Protein AF-A0A2E9IRL8-F1 (afdb_monomer_lite)

pLDDT: mean 81.2, std 9.98, range [51.53, 92.25]

Secondary structure (DSSP, 8-state):
--HHHHHHTTS-HHHHHHHHHHHHHHHTT--GGG-TT--EEEEEETTEEEEEEEETTTEEEEEEEETTEEEEEEEEEHHHHHHHHTT-

Structure (mmCIF, N/CA/C/O backbone):
data_AF-A0A2E9IRL8-F1
#
_entry.id   AF-A0A2E9IRL8-F1
#
loop_
_atom_site.group_PDB
_atom_site.id
_atom_site.type_symbol
_atom_site.label_atom_id
_atom_site.label_alt_id
_atom_site.label_comp_id
_atom_site.label_asym_id
_atom_site.label_entity_id
_atom_site.label_seq_id
_atom_site.pdbx_PDB_ins_code
_atom_site.Cartn_x
_atom_site.Cartn_y
_atom_site.Cartn_z
_atom_site.occupancy
_atom_site.B_iso_or_equiv
_atom_site.auth_seq_id
_atom_site.auth_comp_id
_atom_site.auth_asym_id
_atom_site.auth_atom_id
_atom_site.pdbx_PDB_model_num
ATOM 1 N N . MET A 1 1 ? -6.576 11.794 -12.992 1.00 58.97 1 MET A N 1
ATOM 2 C CA . MET A 1 1 ? -6.533 11.037 -11.713 1.00 58.97 1 MET A CA 1
ATOM 3 C C . MET A 1 1 ? -6.101 9.594 -11.954 1.00 58.97 1 MET A C 1
ATOM 5 O O . MET A 1 1 ? -6.681 8.947 -12.822 1.00 58.97 1 MET A O 1
ATOM 9 N N . SER A 1 2 ? -5.110 9.080 -11.213 1.00 80.94 2 SER A N 1
ATOM 10 C CA . SER A 1 2 ? -4.626 7.698 -11.388 1.00 80.94 2 SER A CA 1
ATOM 11 C C . SER A 1 2 ? -5.618 6.649 -10.852 1.00 80.94 2 SER A C 1
ATOM 13 O O . SER A 1 2 ? -6.451 6.949 -9.993 1.00 80.94 2 SER A O 1
ATOM 15 N N . ARG A 1 3 ? -5.530 5.401 -11.347 1.00 86.56 3 ARG A N 1
ATOM 16 C CA . ARG A 1 3 ? -6.371 4.270 -10.890 1.00 86.56 3 ARG A CA 1
ATOM 17 C C . ARG A 1 3 ? -6.259 4.038 -9.377 1.00 86.56 3 ARG A C 1
ATOM 19 O O . ARG A 1 3 ? -7.259 3.724 -8.740 1.00 86.56 3 ARG A O 1
ATOM 26 N N . PHE A 1 4 ? -5.071 4.259 -8.814 1.00 89.81 4 PHE A N 1
ATOM 27 C CA . PHE A 1 4 ? -4.813 4.199 -7.377 1.00 89.81 4 PHE A CA 1
ATOM 28 C C . PHE A 1 4 ? -5.683 5.191 -6.589 1.00 89.81 4 PHE A C 1
ATOM 30 O O . PHE A 1 4 ? -6.418 4.778 -5.698 1.00 89.81 4 PHE A O 1
ATOM 37 N N . HIS A 1 5 ? -5.681 6.477 -6.965 1.00 88.06 5 HIS A N 1
ATOM 38 C CA . HIS A 1 5 ? -6.457 7.505 -6.257 1.00 88.06 5 HIS A CA 1
ATOM 39 C C . HIS A 1 5 ? -7.959 7.210 -6.292 1.00 88.06 5 HIS A C 1
ATOM 41 O O . HIS A 1 5 ? -8.644 7.354 -5.284 1.00 88.06 5 HIS A O 1
ATOM 47 N N . LYS A 1 6 ? -8.472 6.722 -7.431 1.00 90.81 6 LYS A N 1
ATOM 48 C CA . LYS A 1 6 ? -9.880 6.311 -7.539 1.00 90.81 6 LYS A CA 1
ATOM 49 C C . LYS A 1 6 ? -10.233 5.174 -6.574 1.00 90.81 6 LYS A C 1
ATOM 51 O O . LYS A 1 6 ? -11.328 5.186 -6.026 1.00 90.81 6 LYS A O 1
ATOM 56 N N . ARG A 1 7 ? -9.334 4.201 -6.370 1.00 91.06 7 ARG A N 1
ATOM 57 C CA . ARG A 1 7 ? -9.526 3.124 -5.382 1.00 91.06 7 ARG A CA 1
ATOM 58 C C . ARG A 1 7 ? -9.470 3.671 -3.961 1.00 91.06 7 ARG A C 1
ATOM 60 O O . ARG A 1 7 ? -10.372 3.388 -3.187 1.00 91.06 7 ARG A O 1
ATOM 67 N N . LEU A 1 8 ? -8.476 4.506 -3.658 1.00 92.19 8 LEU A N 1
ATOM 68 C CA . LEU A 1 8 ? -8.312 5.118 -2.342 1.00 92.19 8 LEU A CA 1
ATOM 69 C C . LEU A 1 8 ? -9.574 5.873 -1.906 1.00 92.19 8 LEU A C 1
ATOM 71 O O . LEU A 1 8 ? -10.093 5.607 -0.830 1.00 92.19 8 LEU A O 1
ATOM 75 N N . HIS A 1 9 ? -10.132 6.727 -2.767 1.00 91.75 9 HIS A N 1
ATOM 76 C CA . HIS A 1 9 ? -11.333 7.508 -2.447 1.00 91.75 9 HIS A CA 1
ATOM 77 C C . HIS A 1 9 ? -12.595 6.675 -2.175 1.00 91.75 9 HIS A C 1
ATOM 79 O O . HIS A 1 9 ? -13.540 7.192 -1.587 1.00 91.75 9 HIS A O 1
ATOM 85 N N . ARG A 1 10 ? -12.624 5.402 -2.589 1.00 91.81 10 ARG A N 1
ATOM 86 C CA . ARG A 1 10 ? -13.741 4.482 -2.322 1.00 91.81 10 ARG A CA 1
ATOM 87 C C . ARG A 1 10 ? -13.632 3.783 -0.967 1.00 91.81 10 ARG A C 1
ATOM 89 O O . ARG A 1 10 ? -14.587 3.139 -0.550 1.00 91.81 10 ARG A O 1
ATOM 96 N N . LEU A 1 11 ? -12.483 3.875 -0.299 1.00 90.88 11 LEU A N 1
ATOM 97 C CA . LEU A 1 11 ? -12.260 3.246 1.001 1.00 90.88 11 LEU A CA 1
ATOM 98 C C . LEU A 1 11 ? -12.833 4.100 2.140 1.00 90.88 11 LEU A C 1
ATOM 100 O O . LEU A 1 11 ? -13.046 5.299 1.966 1.00 90.88 11 LEU A O 1
ATOM 104 N N . PRO A 1 12 ? -13.044 3.529 3.334 1.00 92.25 12 PRO A N 1
ATOM 105 C CA . PRO A 1 12 ? -13.411 4.301 4.518 1.00 92.25 12 PRO A CA 1
ATOM 106 C C . PRO A 1 12 ? -12.417 5.437 4.823 1.00 92.25 12 PRO A C 1
ATOM 108 O O . PRO A 1 12 ? -11.211 5.293 4.613 1.00 92.25 12 PRO A O 1
ATOM 111 N N . LYS A 1 13 ? -12.903 6.573 5.345 1.00 91.31 13 LYS A N 1
ATOM 112 C CA . LYS A 1 13 ? -12.083 7.785 5.576 1.00 91.31 13 LYS A CA 1
ATOM 113 C C . LYS A 1 13 ? -10.864 7.544 6.475 1.00 91.31 13 LYS A C 1
ATOM 115 O O . LYS A 1 13 ? -9.803 8.109 6.226 1.00 91.31 13 LYS A O 1
ATOM 120 N N . ASN A 1 14 ? -11.000 6.699 7.494 1.00 88.38 14 ASN A N 1
ATOM 121 C CA . ASN A 1 14 ? -9.892 6.298 8.363 1.00 88.38 14 ASN A CA 1
ATOM 122 C C . ASN A 1 14 ? -8.791 5.578 7.568 1.00 88.38 14 ASN A C 1
ATOM 124 O O . ASN A 1 14 ? -7.630 5.961 7.648 1.00 88.38 14 ASN A O 1
ATOM 128 N N . VAL A 1 15 ? -9.168 4.637 6.700 1.00 89.38 15 VAL A N 1
ATOM 129 C CA . VAL A 1 15 ? -8.227 3.918 5.827 1.00 89.38 15 VAL A CA 1
ATOM 130 C C . VAL A 1 15 ? -7.564 4.872 4.837 1.00 89.38 15 VAL A C 1
ATOM 132 O O . VAL A 1 15 ? -6.360 4.789 4.614 1.00 89.38 15 VAL A O 1
ATOM 135 N N . GLN A 1 16 ? -8.322 5.818 4.271 1.00 91.88 16 GLN A N 1
ATOM 136 C CA . GLN A 1 16 ? -7.759 6.846 3.392 1.00 91.88 16 GLN A CA 1
ATOM 137 C C . GLN A 1 16 ? -6.675 7.668 4.093 1.00 91.88 16 GLN A C 1
ATOM 139 O O . GLN A 1 16 ? -5.624 7.932 3.506 1.00 91.88 16 GLN A O 1
ATOM 144 N N . SER A 1 17 ? -6.923 8.055 5.347 1.00 90.62 17 SER A N 1
ATOM 145 C CA . SER A 1 17 ? -5.963 8.792 6.168 1.00 90.62 17 SER A CA 1
ATOM 146 C C . SER A 1 17 ? -4.700 7.968 6.419 1.00 90.62 17 SER A C 1
ATOM 148 O O . SER A 1 17 ? -3.601 8.455 6.162 1.00 90.62 17 SER A O 1
ATOM 150 N N . ASP A 1 18 ? -4.848 6.707 6.827 1.00 89.12 18 ASP A N 1
ATOM 151 C CA . ASP A 1 18 ? -3.721 5.825 7.146 1.00 89.12 18 ASP A CA 1
ATOM 152 C C . ASP A 1 18 ? -2.850 5.535 5.919 1.00 89.12 18 ASP A C 1
ATOM 154 O O . ASP A 1 18 ? -1.630 5.696 5.964 1.00 89.12 18 ASP A O 1
ATOM 158 N N . VAL A 1 19 ? -3.472 5.203 4.783 1.00 89.12 19 VAL A N 1
ATOM 159 C CA . VAL A 1 19 ? -2.764 5.011 3.506 1.00 89.12 19 VAL A CA 1
ATOM 160 C C . VAL A 1 19 ? -1.999 6.278 3.120 1.00 89.12 19 VAL A C 1
ATOM 162 O O . VAL A 1 19 ? -0.844 6.208 2.705 1.00 89.12 19 VAL A O 1
ATOM 165 N N . THR A 1 20 ? -2.622 7.447 3.284 1.00 89.25 20 THR A N 1
ATOM 166 C CA . THR A 1 20 ? -2.003 8.734 2.945 1.00 89.25 20 THR A CA 1
ATOM 167 C C . THR A 1 20 ? -0.809 9.044 3.847 1.00 89.25 20 THR A C 1
ATOM 169 O O . THR A 1 20 ? 0.216 9.506 3.349 1.00 89.25 20 THR A O 1
ATOM 172 N N . LYS A 1 21 ? -0.905 8.770 5.155 1.00 88.56 21 LYS A N 1
ATOM 173 C CA . LYS A 1 21 ? 0.205 8.934 6.109 1.00 88.56 21 LYS A CA 1
ATOM 174 C C . LYS A 1 21 ? 1.390 8.049 5.735 1.00 88.56 21 LYS A C 1
ATOM 176 O O . LYS A 1 21 ? 2.507 8.548 5.640 1.00 88.56 21 LYS A O 1
ATOM 181 N N . VAL A 1 22 ? 1.134 6.772 5.449 1.00 85.25 22 VAL A N 1
ATOM 182 C CA . VAL A 1 22 ? 2.175 5.813 5.055 1.00 85.25 22 VAL A CA 1
ATOM 183 C C . VAL A 1 22 ? 2.853 6.232 3.749 1.00 85.25 22 VAL A C 1
ATOM 185 O O . VAL A 1 22 ? 4.077 6.228 3.660 1.00 85.25 22 VAL A O 1
ATOM 188 N N . ILE A 1 23 ? 2.083 6.652 2.742 1.00 85.06 23 ILE A N 1
ATOM 189 C CA . ILE A 1 23 ? 2.646 7.111 1.464 1.00 85.06 23 ILE A CA 1
ATOM 190 C C . ILE A 1 23 ? 3.482 8.377 1.650 1.00 85.06 23 ILE A C 1
ATOM 192 O O . ILE A 1 23 ? 4.575 8.457 1.094 1.00 85.06 23 ILE A O 1
ATOM 196 N N . LYS A 1 24 ? 3.007 9.343 2.445 1.00 87.25 24 LYS A N 1
ATOM 197 C CA . LYS A 1 24 ? 3.770 10.559 2.750 1.00 87.25 24 LYS A CA 1
ATOM 198 C C . LYS A 1 24 ? 5.078 10.245 3.474 1.00 87.25 24 LYS A C 1
ATOM 200 O O . LYS A 1 24 ? 6.099 10.809 3.104 1.00 87.25 24 LYS A O 1
ATOM 205 N N . ALA A 1 25 ? 5.068 9.330 4.444 1.00 84.81 25 ALA A N 1
ATOM 206 C CA . ALA A 1 25 ? 6.283 8.889 5.131 1.00 84.81 25 ALA A CA 1
ATOM 207 C C . ALA A 1 25 ? 7.285 8.257 4.147 1.00 84.81 25 ALA A C 1
ATOM 209 O O . ALA A 1 25 ? 8.452 8.638 4.110 1.00 84.81 25 ALA A O 1
ATOM 210 N N . LEU A 1 26 ? 6.813 7.370 3.265 1.00 80.38 26 LEU A N 1
ATOM 211 C CA . LEU A 1 26 ? 7.655 6.751 2.235 1.00 80.38 26 LEU A CA 1
ATOM 212 C C . LEU A 1 26 ? 8.241 7.765 1.250 1.00 80.38 26 LEU A C 1
ATOM 214 O O . LEU A 1 26 ? 9.408 7.661 0.881 1.00 80.38 26 LEU A O 1
ATOM 218 N N . GLN A 1 27 ? 7.447 8.746 0.825 1.00 81.69 27 GLN A N 1
ATOM 219 C CA . GLN A 1 27 ? 7.910 9.827 -0.048 1.00 81.69 27 GLN A CA 1
ATOM 220 C C . GLN A 1 27 ? 8.889 10.768 0.662 1.00 81.69 27 GLN A C 1
ATOM 222 O O . GLN A 1 27 ? 9.783 11.307 0.019 1.00 81.69 27 GLN A O 1
ATOM 227 N N . GLY A 1 28 ? 8.752 10.928 1.980 1.00 81.44 28 GLY A N 1
ATOM 228 C CA . GLY A 1 28 ? 9.679 11.666 2.837 1.00 81.44 28 GLY A CA 1
ATOM 229 C C . GLY A 1 28 ? 10.987 10.929 3.138 1.00 81.44 28 GLY A C 1
ATOM 230 O O . GLY A 1 28 ? 11.806 11.448 3.888 1.00 81.44 28 GLY A O 1
ATOM 231 N N . GLY A 1 29 ? 11.196 9.734 2.574 1.00 76.94 29 GLY A N 1
ATOM 232 C CA . GLY A 1 29 ? 12.423 8.958 2.747 1.00 76.94 29 GLY A CA 1
ATOM 233 C C . GLY A 1 29 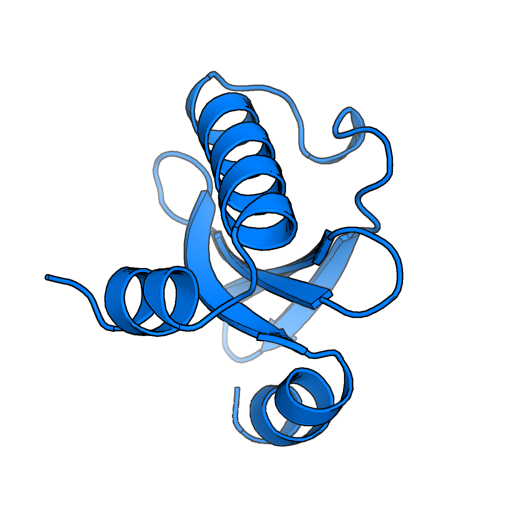? 12.438 8.057 3.980 1.00 76.94 29 GLY A C 1
ATOM 234 O O . GLY A 1 29 ? 13.467 7.437 4.242 1.0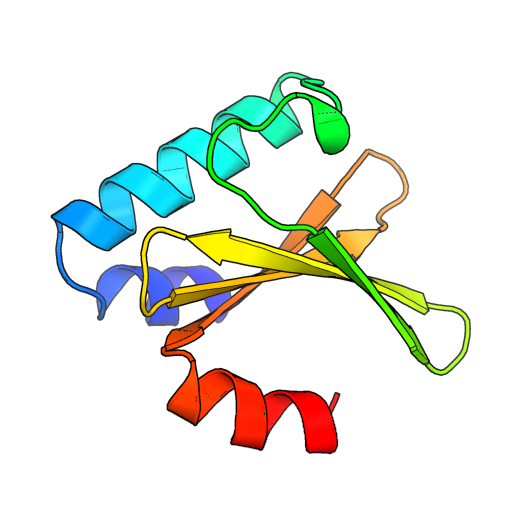0 76.94 29 GLY A O 1
ATOM 235 N N . THR A 1 30 ? 11.322 7.933 4.712 1.00 80.00 30 THR A N 1
ATOM 236 C CA . THR A 1 30 ? 11.216 6.964 5.809 1.00 80.00 30 THR A CA 1
ATOM 237 C C . THR A 1 30 ? 11.468 5.559 5.259 1.00 80.00 30 THR A C 1
ATOM 239 O O . THR A 1 30 ? 10.756 5.115 4.347 1.00 80.00 30 THR A O 1
ATOM 242 N N . PRO A 1 31 ? 12.467 4.833 5.790 1.00 75.00 31 PRO A N 1
ATOM 243 C CA . PRO A 1 31 ? 12.720 3.464 5.397 1.00 75.00 31 PRO A CA 1
ATOM 244 C C . PRO A 1 31 ? 11.486 2.601 5.627 1.00 75.00 31 PRO A C 1
ATOM 246 O O . PRO A 1 31 ? 10.826 2.671 6.657 1.00 75.00 31 PRO A O 1
ATOM 249 N N . LEU A 1 32 ? 11.226 1.712 4.677 1.00 72.19 32 LEU A N 1
ATOM 250 C CA . LEU A 1 32 ? 10.128 0.752 4.725 1.00 72.19 32 LEU A CA 1
ATOM 251 C C . LEU A 1 32 ? 10.006 0.030 6.086 1.00 72.19 32 LEU A C 1
ATOM 253 O O . LEU A 1 32 ? 8.912 -0.098 6.622 1.00 72.19 32 LEU A O 1
ATOM 257 N N . ARG A 1 33 ? 11.136 -0.394 6.664 1.00 71.38 33 ARG A N 1
ATOM 258 C CA . ARG A 1 33 ? 11.215 -1.116 7.950 1.00 71.38 33 ARG A CA 1
ATOM 259 C C . ARG A 1 33 ? 10.784 -0.298 9.177 1.00 71.38 33 ARG A C 1
ATOM 261 O O . ARG A 1 33 ? 10.560 -0.881 10.227 1.00 71.38 33 ARG A O 1
ATOM 268 N N . GLU A 1 34 ? 10.726 1.024 9.049 1.00 74.12 34 GLU A N 1
ATOM 269 C CA . GLU A 1 34 ? 10.399 1.974 10.123 1.00 74.12 34 GLU A CA 1
ATOM 270 C C . GLU A 1 34 ? 8.935 2.437 10.050 1.00 74.12 34 GLU A C 1
ATOM 272 O O . GLU A 1 34 ? 8.490 3.249 10.858 1.00 74.12 34 GLU A O 1
ATOM 277 N N . LEU A 1 35 ? 8.160 1.911 9.096 1.00 72.25 35 LEU A N 1
ATOM 278 C CA . LEU A 1 35 ? 6.724 2.139 9.039 1.00 72.25 35 LEU A CA 1
ATOM 279 C C . LEU A 1 35 ? 6.011 1.288 10.089 1.00 72.25 35 LEU A C 1
ATOM 281 O O . LEU A 1 35 ? 5.745 0.101 9.884 1.00 72.25 35 LEU A O 1
ATOM 285 N N . ASP A 1 36 ? 5.676 1.922 11.205 1.00 61.44 36 ASP A N 1
ATOM 286 C CA . ASP A 1 36 ? 4.973 1.269 12.299 1.00 61.44 36 ASP A CA 1
ATOM 287 C C . ASP A 1 36 ? 3.613 0.692 11.850 1.00 61.44 36 ASP A C 1
ATOM 289 O O . ASP A 1 36 ? 2.860 1.303 11.085 1.00 61.44 36 ASP A O 1
ATOM 293 N N . GLY A 1 37 ? 3.319 -0.538 12.275 1.00 59.94 37 GLY A N 1
ATOM 294 C CA . GLY A 1 37 ? 2.114 -1.289 11.898 1.00 59.94 37 GLY A CA 1
ATOM 295 C C . GLY A 1 37 ? 2.050 -1.809 10.449 1.00 59.94 37 GLY A C 1
ATOM 296 O O . GLY A 1 37 ? 1.140 -2.584 10.128 1.00 59.94 37 GLY A O 1
ATOM 297 N N . ALA A 1 38 ? 3.000 -1.452 9.577 1.00 63.28 38 ALA A N 1
ATOM 298 C CA . ALA A 1 38 ? 3.032 -1.909 8.192 1.00 63.28 38 ALA A CA 1
ATOM 299 C C . ALA A 1 38 ? 3.904 -3.163 8.037 1.00 63.28 38 ALA A C 1
ATOM 301 O O . ALA A 1 38 ? 5.129 -3.110 8.029 1.00 63.28 38 ALA A O 1
ATOM 302 N N . PHE A 1 39 ? 3.269 -4.321 7.846 1.00 67.19 39 PHE A N 1
ATOM 303 C CA . PHE A 1 39 ? 3.993 -5.521 7.422 1.00 67.19 39 PHE A CA 1
ATOM 304 C C . PHE A 1 39 ? 4.318 -5.443 5.931 1.00 67.19 39 PHE A C 1
ATOM 306 O O . PHE A 1 39 ? 3.441 -5.101 5.131 1.00 67.19 39 PHE A O 1
ATOM 313 N N . ILE A 1 40 ? 5.551 -5.805 5.568 1.00 70.56 40 ILE A N 1
ATOM 314 C CA . ILE A 1 40 ? 6.069 -5.679 4.206 1.00 70.56 40 ILE A CA 1
ATOM 315 C C . ILE A 1 40 ? 6.379 -7.053 3.637 1.00 70.56 40 ILE A C 1
ATOM 317 O O . ILE A 1 40 ? 7.337 -7.709 4.033 1.00 70.56 40 ILE A O 1
ATOM 321 N N . GLY A 1 41 ? 5.586 -7.459 2.649 1.00 73.56 41 GLY A N 1
ATOM 322 C CA . GLY A 1 41 ? 5.884 -8.621 1.818 1.00 73.56 41 GLY A CA 1
ATOM 323 C C . GLY A 1 41 ? 6.552 -8.184 0.522 1.00 73.56 41 GLY A C 1
ATOM 324 O O . GLY A 1 41 ? 5.977 -7.385 -0.216 1.00 73.56 41 GLY A O 1
ATOM 325 N N . ARG A 1 42 ? 7.742 -8.709 0.219 1.00 73.69 42 ARG A N 1
ATOM 326 C CA . ARG A 1 42 ? 8.350 -8.538 -1.105 1.00 73.69 42 ARG A CA 1
ATOM 327 C C . ARG A 1 42 ? 7.840 -9.629 -2.037 1.00 73.69 42 ARG A C 1
ATOM 329 O O . ARG A 1 42 ? 8.066 -10.808 -1.787 1.00 73.69 42 ARG A O 1
ATOM 336 N N . LEU A 1 43 ? 7.217 -9.224 -3.134 1.00 76.06 43 LEU A N 1
ATOM 337 C CA . LEU A 1 43 ? 6.805 -10.112 -4.213 1.00 76.06 43 LEU A CA 1
ATOM 338 C C . LEU A 1 43 ? 7.862 -10.034 -5.316 1.00 76.06 43 LEU A C 1
ATOM 340 O O . LEU A 1 43 ? 8.269 -8.944 -5.731 1.00 76.06 43 LEU A O 1
ATOM 344 N N . LYS A 1 44 ? 8.361 -11.193 -5.750 1.00 62.81 44 LYS A N 1
ATOM 345 C CA . LYS A 1 44 ? 9.268 -11.300 -6.895 1.00 62.81 44 LYS A CA 1
ATOM 346 C C . LYS A 1 44 ? 8.453 -11.768 -8.095 1.00 62.81 44 LYS A C 1
ATOM 348 O O . LYS A 1 44 ? 8.106 -12.941 -8.158 1.00 62.81 44 LYS A O 1
ATOM 353 N N . ARG A 1 45 ? 8.203 -10.879 -9.056 1.00 66.06 45 ARG A N 1
ATOM 354 C CA . ARG A 1 45 ? 7.713 -11.262 -10.385 1.00 66.06 45 ARG A CA 1
ATOM 355 C C . ARG A 1 45 ? 8.430 -10.455 -11.464 1.00 66.06 45 ARG A C 1
ATOM 357 O O . ARG A 1 45 ? 8.694 -9.274 -11.266 1.00 66.06 45 ARG A O 1
ATOM 364 N N . SER A 1 46 ? 8.799 -11.124 -12.562 1.00 51.53 46 SER A N 1
ATOM 365 C CA . SER A 1 46 ? 9.386 -10.567 -13.798 1.00 51.53 46 SER A CA 1
ATOM 366 C C . SER A 1 46 ? 10.230 -9.300 -13.616 1.00 51.53 46 SER A C 1
ATOM 368 O O . SER A 1 46 ? 9.861 -8.226 -14.078 1.00 51.53 46 SER A O 1
ATOM 370 N N . GLY A 1 47 ? 11.353 -9.405 -12.899 1.00 64.62 47 GLY A N 1
ATOM 371 C CA . GLY A 1 47 ? 12.316 -8.304 -12.742 1.00 64.62 47 GLY A CA 1
ATOM 372 C C . GLY A 1 47 ? 11.838 -7.095 -11.920 1.00 64.62 47 GLY A C 1
ATOM 373 O O . GLY A 1 47 ? 12.662 -6.257 -11.559 1.00 64.62 47 GLY A O 1
ATOM 374 N N . GLN A 1 48 ? 10.556 -7.014 -11.555 1.00 70.69 48 GLN A N 1
ATOM 375 C CA . GLN A 1 48 ? 9.995 -5.928 -10.758 1.00 70.69 48 GLN A CA 1
ATOM 376 C C . GLN A 1 48 ? 9.977 -6.284 -9.270 1.00 70.69 48 GLN A C 1
ATOM 378 O O . GLN A 1 48 ? 9.667 -7.402 -8.850 1.00 70.69 48 GLN A O 1
ATOM 383 N N . ARG A 1 49 ? 10.344 -5.302 -8.443 1.00 82.50 49 ARG A N 1
ATOM 384 C CA . ARG A 1 49 ? 10.261 -5.400 -6.984 1.00 82.50 49 ARG A CA 1
ATOM 385 C C . ARG A 1 49 ? 8.948 -4.765 -6.550 1.00 82.50 49 ARG A C 1
ATOM 387 O O . ARG A 1 49 ? 8.834 -3.541 -6.561 1.00 82.50 49 ARG A O 1
ATOM 394 N N . ILE A 1 50 ? 7.983 -5.599 -6.180 1.00 85.12 50 ILE A N 1
ATOM 395 C CA . ILE A 1 50 ? 6.699 -5.156 -5.636 1.00 85.12 50 ILE A CA 1
ATOM 396 C C . ILE A 1 50 ? 6.713 -5.382 -4.125 1.00 85.12 50 ILE A C 1
ATOM 398 O O . ILE A 1 50 ? 7.171 -6.419 -3.639 1.00 85.12 50 ILE A O 1
ATOM 402 N N . TYR A 1 51 ? 6.209 -4.408 -3.382 1.00 85.88 51 TYR A N 1
ATOM 403 C CA . TYR A 1 51 ? 6.057 -4.443 -1.938 1.00 85.88 51 TYR A CA 1
ATOM 404 C C . TYR A 1 51 ? 4.578 -4.362 -1.584 1.00 85.88 51 TYR A C 1
ATOM 406 O O . TYR A 1 51 ? 3.870 -3.461 -2.027 1.00 85.88 51 TYR A O 1
ATOM 414 N N . SER A 1 52 ? 4.120 -5.297 -0.763 1.00 87.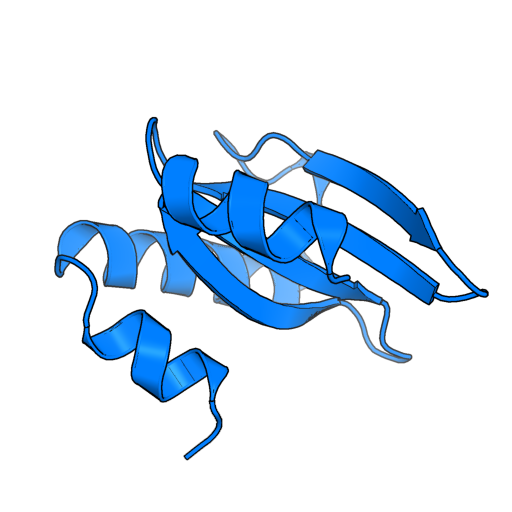00 52 SER A N 1
ATOM 415 C CA . SER A 1 52 ? 2.802 -5.271 -0.138 1.00 87.00 52 SER A CA 1
ATOM 416 C C . SER A 1 52 ? 2.928 -4.674 1.255 1.00 87.00 52 SER A C 1
ATOM 418 O O . SER A 1 52 ? 3.529 -5.310 2.114 1.00 87.00 52 SER A O 1
ATOM 420 N N . LEU A 1 53 ? 2.304 -3.525 1.493 1.00 87.56 53 LEU A N 1
ATOM 421 C CA . LEU A 1 53 ? 2.203 -2.864 2.793 1.00 87.56 53 LEU A CA 1
ATOM 422 C C . LEU A 1 53 ? 0.853 -3.190 3.434 1.00 87.56 53 LEU A C 1
ATOM 424 O O . LEU A 1 53 ? -0.192 -2.979 2.814 1.00 87.56 53 LEU A O 1
ATOM 428 N N . LYS A 1 54 ? 0.853 -3.679 4.673 1.00 88.88 54 LYS A N 1
ATOM 429 C CA . LYS A 1 54 ? -0.376 -3.859 5.457 1.00 88.88 54 LYS A CA 1
ATOM 430 C C . LYS A 1 54 ? -0.827 -2.522 6.055 1.00 88.88 54 LYS A C 1
ATOM 432 O O . LYS A 1 54 ? -0.023 -1.829 6.662 1.00 88.88 54 LYS A O 1
ATOM 437 N N . ILE A 1 55 ? -2.105 -2.177 5.900 1.00 86.62 55 ILE A N 1
ATOM 438 C CA . ILE A 1 55 ? -2.720 -0.981 6.487 1.00 86.62 55 ILE A CA 1
ATOM 439 C C . ILE A 1 55 ? -3.834 -1.428 7.435 1.00 86.62 55 ILE A C 1
ATOM 441 O O . ILE A 1 55 ? -4.863 -1.971 7.016 1.00 86.62 55 ILE A O 1
ATOM 445 N N . GLY A 1 56 ? -3.606 -1.241 8.734 1.00 81.38 56 GLY A N 1
ATOM 446 C CA . GLY A 1 56 ? -4.483 -1.775 9.772 1.00 81.38 56 GLY A CA 1
ATOM 447 C C . GLY A 1 56 ? -4.617 -3.301 9.687 1.00 81.38 56 GLY A C 1
ATOM 448 O O . GLY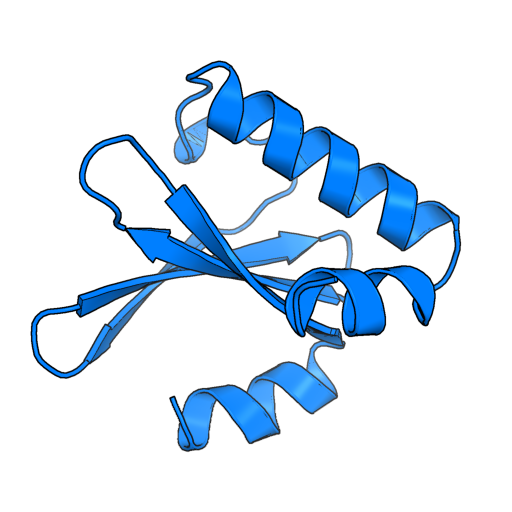 A 1 56 ? -3.679 -4.012 9.330 1.00 81.38 56 GLY A O 1
ATOM 449 N N . LYS A 1 57 ? -5.796 -3.840 10.019 1.00 80.31 57 LYS A N 1
ATOM 450 C CA . LYS A 1 57 ? -6.033 -5.297 10.009 1.00 80.31 57 LYS A CA 1
ATOM 451 C C . LYS A 1 57 ? -6.470 -5.851 8.650 1.00 80.31 57 LYS A C 1
ATOM 453 O O . LYS A 1 57 ? -6.172 -7.006 8.360 1.00 80.31 57 LYS A O 1
ATOM 458 N N . HIS A 1 58 ? -7.149 -5.046 7.832 1.00 87.38 58 HIS A N 1
ATOM 459 C CA . HIS A 1 58 ? -7.945 -5.551 6.705 1.00 87.38 58 HIS A CA 1
ATOM 460 C C . HIS A 1 58 ? -7.589 -4.964 5.342 1.00 87.38 58 HIS A C 1
ATOM 462 O O . HIS A 1 58 ? -8.189 -5.385 4.359 1.00 87.38 58 HIS A O 1
ATOM 468 N N . TYR A 1 59 ? -6.645 -4.026 5.255 1.00 90.00 59 TYR A N 1
ATOM 469 C CA . TYR A 1 59 ? -6.316 -3.353 4.000 1.00 90.00 59 TYR A CA 1
ATOM 470 C C . TYR A 1 59 ? -4.849 -3.525 3.642 1.00 90.00 59 TYR A C 1
ATOM 472 O O . TYR A 1 59 ? -3.996 -3.763 4.501 1.00 90.00 59 TYR A O 1
ATOM 480 N N . ARG A 1 60 ? -4.556 -3.416 2.348 1.00 90.81 60 ARG A N 1
ATOM 481 C CA . ARG A 1 60 ? -3.199 -3.469 1.816 1.00 90.81 60 ARG A CA 1
ATOM 482 C C . ARG A 1 60 ? -2.987 -2.433 0.727 1.00 90.81 60 ARG A C 1
ATOM 484 O O . ARG A 1 60 ? -3.915 -2.072 0.006 1.00 90.81 60 ARG A O 1
ATOM 491 N N . VAL A 1 61 ? -1.741 -1.996 0.600 1.00 90.81 61 VAL A N 1
ATOM 492 C CA . VAL A 1 61 ? -1.247 -1.139 -0.480 1.00 90.81 61 VAL A CA 1
ATOM 493 C C . VAL A 1 61 ? -0.146 -1.897 -1.214 1.00 90.81 61 VAL A C 1
ATOM 495 O O . VAL A 1 61 ? 0.758 -2.429 -0.574 1.00 90.81 61 VAL A O 1
ATOM 498 N N . LEU A 1 62 ? -0.211 -1.945 -2.545 1.00 89.00 62 LEU A N 1
ATOM 499 C CA . LEU A 1 62 ? 0.909 -2.407 -3.363 1.00 89.00 62 LEU A CA 1
ATOM 500 C C . LEU A 1 62 ? 1.719 -1.210 -3.835 1.00 89.00 62 LEU A C 1
ATOM 502 O O . LEU A 1 62 ? 1.169 -0.223 -4.334 1.00 89.00 62 LEU A O 1
ATOM 506 N N . CYS A 1 63 ? 3.029 -1.349 -3.713 1.00 87.38 63 CYS A N 1
ATOM 507 C CA . CYS A 1 63 ? 4.008 -0.380 -4.150 1.00 87.38 63 CYS A CA 1
ATOM 508 C C . CYS A 1 63 ? 5.028 -1.049 -5.064 1.00 87.38 63 CYS A C 1
ATOM 510 O O . CYS A 1 63 ? 5.601 -2.076 -4.715 1.00 87.38 63 CYS A O 1
ATOM 512 N N . GLU A 1 64 ? 5.310 -0.439 -6.202 1.00 86.62 64 GLU A N 1
ATOM 513 C CA . GLU A 1 64 ? 6.416 -0.839 -7.068 1.00 86.62 64 GLU A CA 1
ATOM 514 C C . GLU A 1 64 ? 7.666 -0.029 -6.725 1.00 86.62 64 GLU A C 1
ATOM 516 O O . GLU A 1 64 ? 7.586 1.170 -6.443 1.00 86.62 64 GLU A O 1
ATOM 521 N N . GLN A 1 65 ? 8.833 -0.674 -6.763 1.00 82.75 65 GLN A N 1
ATOM 522 C CA . GLN A 1 65 ? 10.107 0.035 -6.733 1.00 82.75 65 GLN A CA 1
ATOM 523 C C . GLN A 1 65 ? 10.251 0.865 -8.010 1.00 82.75 65 GLN A C 1
A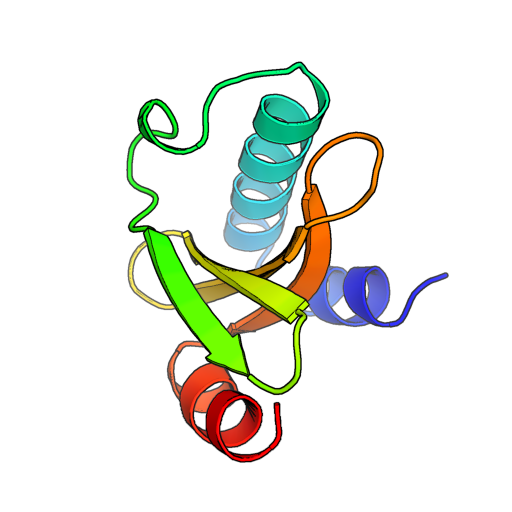TOM 525 O O . GLN A 1 65 ? 10.324 0.319 -9.108 1.00 82.75 65 GLN A O 1
ATOM 530 N N . ALA A 1 66 ? 10.340 2.179 -7.851 1.00 78.88 66 ALA A N 1
ATOM 531 C CA . ALA A 1 66 ? 10.719 3.119 -8.891 1.00 78.88 66 ALA A CA 1
ATOM 532 C C . ALA A 1 66 ? 12.147 3.638 -8.644 1.00 78.88 66 ALA A C 1
ATOM 534 O O . ALA A 1 66 ? 12.723 3.434 -7.570 1.00 78.88 66 ALA A O 1
ATOM 535 N N . ASN A 1 67 ? 12.702 4.346 -9.633 1.00 69.12 67 ASN A N 1
ATOM 536 C CA . ASN A 1 67 ? 14.053 4.921 -9.569 1.00 69.12 67 ASN A CA 1
ATOM 537 C C . ASN A 1 67 ? 14.249 5.856 -8.357 1.00 69.12 67 ASN A C 1
ATOM 539 O O . ASN A 1 67 ? 15.344 5.924 -7.814 1.00 69.12 67 ASN A O 1
ATOM 543 N N . HIS A 1 68 ? 13.180 6.516 -7.894 1.00 68.31 68 HIS A N 1
ATOM 544 C CA . HIS A 1 68 ? 13.190 7.451 -6.761 1.00 68.31 68 HIS A CA 1
ATOM 545 C C . HIS A 1 68 ? 12.234 7.024 -5.637 1.00 68.31 68 HIS A C 1
ATOM 547 O O . HIS A 1 68 ? 11.408 7.801 -5.169 1.00 68.31 68 HIS A O 1
ATOM 553 N N . GLY A 1 69 ? 12.318 5.761 -5.220 1.00 74.75 69 GLY A N 1
ATOM 554 C CA . GLY A 1 69 ? 11.561 5.247 -4.078 1.00 74.75 69 GLY A CA 1
ATOM 555 C C . GLY A 1 69 ? 10.404 4.349 -4.490 1.00 74.75 69 GLY A C 1
ATOM 556 O O . GLY A 1 69 ? 10.528 3.546 -5.411 1.00 74.75 69 GLY A O 1
ATOM 557 N N . LEU A 1 70 ? 9.288 4.432 -3.771 1.00 80.88 70 LEU A N 1
ATOM 558 C CA . LEU A 1 70 ? 8.148 3.545 -3.974 1.00 80.88 70 LEU A CA 1
ATOM 559 C C . LEU A 1 70 ? 6.985 4.271 -4.627 1.00 80.88 70 LEU A C 1
ATOM 561 O O . LEU A 1 70 ? 6.566 5.338 -4.185 1.00 80.88 70 LEU A O 1
ATOM 565 N N . LYS A 1 71 ? 6.427 3.647 -5.659 1.00 85.62 71 LYS A N 1
ATOM 566 C CA . LYS A 1 71 ? 5.246 4.131 -6.361 1.00 85.62 71 LYS A CA 1
ATOM 567 C C . LYS A 1 71 ? 4.033 3.291 -5.960 1.00 85.62 71 LYS A C 1
ATOM 569 O O . LYS A 1 71 ? 3.987 2.115 -6.319 1.00 85.62 71 LYS A O 1
ATOM 574 N N . PRO A 1 72 ? 3.030 3.866 -5.276 1.00 88.19 72 PRO A N 1
ATOM 575 C CA . PRO A 1 72 ? 1.785 3.167 -4.983 1.00 88.19 72 PRO A CA 1
ATOM 576 C C . PRO A 1 72 ? 1.037 2.857 -6.281 1.00 88.19 72 PRO A C 1
ATOM 578 O O . PRO A 1 72 ? 0.735 3.762 -7.067 1.00 88.19 72 PRO A O 1
ATOM 581 N N . THR A 1 73 ? 0.727 1.585 -6.513 1.00 89.56 73 THR A N 1
ATOM 582 C CA . THR A 1 73 ? 0.026 1.134 -7.725 1.00 89.56 73 THR A CA 1
ATOM 583 C C . THR A 1 73 ? -1.357 0.578 -7.428 1.00 89.56 73 THR A C 1
ATOM 585 O O . THR A 1 73 ? -2.253 0.686 -8.271 1.00 89.56 73 THR A O 1
ATOM 588 N N . TRP A 1 74 ? -1.589 0.099 -6.204 1.00 91.81 74 TRP A N 1
ATOM 589 C CA . TRP A 1 74 ? -2.869 -0.477 -5.807 1.00 91.81 74 TRP A CA 1
ATOM 590 C C . TRP A 1 74 ? -3.178 -0.282 -4.318 1.00 91.81 74 TRP A C 1
ATOM 592 O O . TRP A 1 74 ? -2.273 -0.211 -3.493 1.00 91.81 74 TRP A O 1
ATOM 602 N N . VAL A 1 75 ? -4.467 -0.221 -3.977 1.00 92.25 75 VAL A N 1
ATOM 603 C CA . VAL A 1 75 ? -4.975 -0.285 -2.599 1.00 92.25 75 VAL A CA 1
ATOM 604 C C . VAL A 1 75 ? -6.331 -0.991 -2.583 1.00 92.25 75 VAL A C 1
ATOM 606 O O . VAL A 1 75 ? -7.120 -0.823 -3.520 1.00 92.25 75 VAL A O 1
ATOM 609 N N . GLY A 1 76 ? -6.595 -1.760 -1.531 1.00 91.94 76 GLY A N 1
ATOM 610 C CA . GLY A 1 76 ? -7.857 -2.473 -1.336 1.00 91.94 76 GLY A CA 1
ATOM 611 C C . GLY A 1 76 ? -7.855 -3.330 -0.076 1.00 91.94 76 GLY A C 1
ATOM 612 O O . GLY A 1 76 ? -6.906 -3.299 0.714 1.00 91.94 76 GLY A O 1
ATOM 613 N N . SER A 1 77 ? -8.936 -4.076 0.131 1.00 91.00 77 SER A N 1
ATOM 614 C CA . SER A 1 77 ? -9.044 -5.009 1.253 1.00 91.00 77 SER A CA 1
ATOM 615 C C . SER A 1 77 ? -8.123 -6.225 1.078 1.00 91.00 77 SER A C 1
ATOM 617 O O . SER A 1 77 ? -7.621 -6.498 -0.013 1.00 91.00 77 SER A O 1
ATOM 619 N N . HIS A 1 78 ? -7.917 -7.005 2.140 1.00 85.75 78 HIS A N 1
ATOM 620 C CA . HIS A 1 78 ? -7.151 -8.249 2.063 1.00 85.75 78 HIS A CA 1
ATOM 621 C C . HIS A 1 78 ? -7.789 -9.262 1.096 1.00 85.75 78 HIS A C 1
ATOM 623 O O . HIS A 1 78 ? -7.069 -9.912 0.345 1.00 85.75 78 HIS A O 1
ATOM 629 N N . SER A 1 79 ? -9.122 -9.344 1.053 1.00 85.50 79 SER A N 1
ATOM 630 C CA . SER A 1 79 ? -9.827 -10.253 0.143 1.00 85.50 79 SER A CA 1
ATOM 631 C C . SER A 1 79 ? -9.739 -9.812 -1.320 1.00 85.50 79 SER A C 1
ATOM 633 O O . SER A 1 79 ? -9.708 -10.648 -2.220 1.00 85.50 79 SER A O 1
ATOM 635 N N . GLU A 1 80 ? -9.672 -8.505 -1.589 1.00 86.69 80 GLU A N 1
ATOM 636 C CA . GLU A 1 80 ? -9.369 -7.997 -2.930 1.00 86.69 80 GLU A CA 1
ATOM 637 C C . GLU A 1 80 ? -7.898 -8.211 -3.290 1.00 86.69 80 GLU A C 1
ATOM 639 O O . GLU A 1 80 ? -7.589 -8.528 -4.436 1.00 86.69 80 GLU A O 1
ATOM 644 N N . TYR A 1 81 ? -6.997 -8.065 -2.317 1.00 84.50 81 TYR A N 1
ATOM 645 C CA . TYR A 1 81 ? -5.571 -8.312 -2.497 1.00 84.50 81 TYR A CA 1
ATOM 646 C C . TYR A 1 81 ? -5.314 -9.750 -2.946 1.00 84.50 81 TYR A C 1
ATOM 648 O O . TYR A 1 81 ? -4.574 -9.931 -3.904 1.00 84.50 81 TYR A O 1
ATOM 656 N N . ASP A 1 82 ? -5.970 -10.750 -2.353 1.00 82.12 82 ASP A N 1
ATOM 657 C CA . ASP A 1 82 ? -5.781 -12.158 -2.737 1.00 82.12 82 ASP A CA 1
ATOM 658 C C . ASP A 1 82 ? -6.219 -12.436 -4.188 1.00 82.12 82 ASP A C 1
ATOM 660 O O . ASP A 1 82 ? -5.630 -13.258 -4.888 1.00 82.12 82 ASP A O 1
ATOM 664 N N . LYS A 1 83 ? -7.216 -11.699 -4.694 1.00 83.56 83 LYS A N 1
ATOM 665 C CA . LYS A 1 83 ? -7.637 -11.781 -6.105 1.00 83.56 83 LYS A CA 1
ATOM 666 C C . LYS A 1 83 ? -6.628 -11.129 -7.043 1.00 83.56 83 LYS A C 1
ATOM 668 O O . LYS A 1 83 ? -6.440 -11.579 -8.168 1.00 83.5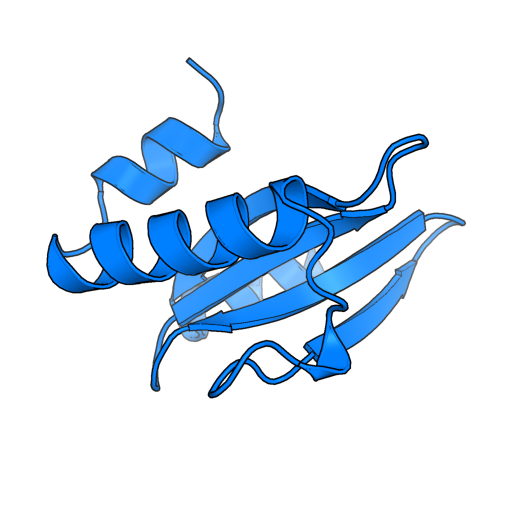6 83 LYS A O 1
ATOM 673 N N . VAL A 1 84 ? -6.018 -10.042 -6.585 1.00 79.00 84 VAL A N 1
ATOM 674 C CA . VAL A 1 84 ? -5.145 -9.186 -7.387 1.00 79.00 84 VAL A CA 1
ATOM 675 C C . VAL A 1 84 ? -3.714 -9.713 -7.395 1.00 79.00 84 VAL A C 1
ATOM 677 O O . VAL A 1 84 ? -3.069 -9.668 -8.434 1.00 79.00 84 VAL A O 1
ATOM 680 N N . ILE A 1 85 ? -3.223 -10.282 -6.296 1.00 75.94 85 ILE A N 1
ATOM 681 C CA . ILE A 1 85 ? -1.863 -10.823 -6.211 1.00 75.94 85 ILE A CA 1
ATOM 682 C C . ILE A 1 85 ? -1.633 -12.025 -7.127 1.00 75.94 85 ILE A C 1
ATOM 684 O O . ILE A 1 85 ? -0.528 -12.208 -7.614 1.00 75.94 85 ILE A O 1
ATOM 688 N N . ASN A 1 86 ? -2.680 -12.798 -7.421 1.00 69.12 86 ASN A N 1
ATOM 689 C CA . ASN A 1 86 ? -2.611 -13.876 -8.408 1.00 69.12 86 ASN A CA 1
ATOM 690 C C . ASN A 1 86 ? -2.605 -13.354 -9.857 1.00 69.12 86 ASN A C 1
ATOM 692 O O . ASN A 1 86 ? -2.292 -14.100 -10.781 1.00 69.12 86 ASN A O 1
ATOM 696 N N . GLN A 1 87 ? -2.967 -12.085 -10.068 1.00 64.25 87 GLN A N 1
ATOM 697 C CA . GLN A 1 87 ? -2.951 -11.422 -11.376 1.00 64.25 87 GLN A CA 1
ATOM 698 C C . GLN A 1 87 ? -1.683 -10.575 -11.584 1.00 64.25 87 GLN A C 1
ATOM 700 O O . GLN A 1 87 ? -1.257 -10.397 -12.729 1.00 64.25 87 GLN A O 1
ATOM 705 N N . TYR A 1 88 ? -1.079 -10.082 -10.497 1.00 55.09 88 TYR A N 1
ATOM 706 C CA . TYR A 1 88 ? 0.136 -9.254 -10.480 1.00 55.09 88 TYR A CA 1
ATOM 707 C C . TYR A 1 88 ? 1.413 -10.033 -10.665 1.00 55.09 88 TYR A C 1
ATOM 709 O O . TYR A 1 88 ? 2.283 -9.493 -11.377 1.00 55.09 88 TYR A O 1
#

Radius of gyration: 12.12 Å; chains: 1; bounding box: 28×26×26 Å

Sequence (88 aa):
MSRFHKRLHRLPKNVQSDVTKVIKALQGGTPLRELDGAFIGRLKRSGQRIYSLKIGKHYRVLCEQANHGLKPTWVGSHSEYDKVINQY

Foldseek 3Di:
DAPAVVQLVPDPPVQNVQVVVQVVCQLVVNDPVNPPPWDWDWDDDDPWTWIWTDRPPFKIWIWTDDPRTTDTRHIDTPVVVVVVVVVD